Protein AF-A0A357A6A2-F1 (afdb_monomer)

Foldseek 3Di:
DDDDDDDDPDDDDPDPPPPDDPDDPDPDDDDPVVVVCVVVVVVPDPPDPPPDPPPDDDVVVLVPDPVNVLVVDPLVVSQVVLVVLCPDPPDPCNLVSLQVNLVSCVVVVNNVVSCVSCPCSVVVDVVVVPPPDPD

Solvent-accessible surface area (backbone atoms only — not comparable to full-atom values): 8868 Å² total; per-residue (Å²): 139,84,85,88,81,90,84,76,86,76,86,78,76,84,72,82,80,80,75,84,81,90,78,75,90,74,90,73,91,90,62,83,67,58,56,59,54,48,52,59,50,55,73,74,48,74,87,70,76,85,73,69,84,74,85,75,82,56,67,70,64,50,71,71,34,68,65,63,57,43,70,76,45,55,64,79,76,30,42,67,60,28,52,58,40,45,72,31,84,85,44,93,55,17,57,58,24,26,51,52,46,20,53,45,26,46,77,69,74,33,57,69,62,16,51,66,46,47,62,77,40,50,84,73,28,68,87,68,37,65,87,81,78,88,126

Structure (mmCIF, N/CA/C/O backbone):
data_AF-A0A357A6A2-F1
#
_entry.id   AF-A0A357A6A2-F1
#
loop_
_atom_site.group_PDB
_atom_site.id
_atom_site.type_symbol
_atom_site.label_atom_id
_atom_site.label_alt_id
_atom_site.label_comp_id
_atom_site.label_asym_id
_atom_site.label_entity_id
_atom_site.label_seq_id
_atom_site.pdbx_PDB_ins_code
_atom_site.Cartn_x
_atom_site.Cartn_y
_atom_site.Cartn_z
_atom_site.occupancy
_atom_site.B_iso_or_equiv
_atom_site.auth_seq_id
_atom_site.auth_comp_id
_atom_site.auth_asym_id
_atom_site.auth_atom_id
_atom_site.pdbx_PDB_model_num
ATOM 1 N N . MET A 1 1 ? 7.294 -66.692 -37.095 1.00 45.75 1 MET A N 1
ATOM 2 C CA . MET A 1 1 ? 7.709 -66.800 -35.678 1.00 45.75 1 MET A CA 1
ATOM 3 C C . MET A 1 1 ? 8.424 -65.511 -35.289 1.00 45.75 1 MET A C 1
ATOM 5 O O . MET A 1 1 ? 9.196 -65.027 -36.103 1.00 45.75 1 MET A O 1
ATOM 9 N N . SER A 1 2 ? 8.188 -65.019 -34.069 1.00 47.16 2 SER A N 1
ATOM 10 C CA . SER A 1 2 ? 8.701 -63.779 -33.449 1.00 47.16 2 SER A CA 1
ATOM 11 C C . SER A 1 2 ? 7.837 -62.518 -33.628 1.00 47.16 2 SER A C 1
ATOM 13 O O . SER A 1 2 ? 8.040 -61.698 -34.513 1.00 47.16 2 SER A O 1
ATOM 15 N N . ASN A 1 3 ? 6.859 -62.388 -32.729 1.00 46.25 3 ASN A N 1
ATOM 16 C CA . ASN A 1 3 ? 6.476 -61.106 -32.125 1.00 46.25 3 ASN A CA 1
ATOM 17 C C . ASN A 1 3 ? 7.459 -60.876 -30.959 1.00 46.25 3 ASN A C 1
ATOM 19 O O . ASN A 1 3 ? 7.799 -61.882 -30.320 1.00 46.25 3 ASN A O 1
ATOM 23 N N . PRO A 1 4 ? 7.881 -59.639 -30.604 1.00 50.28 4 PRO A N 1
ATOM 24 C CA . PRO A 1 4 ? 7.106 -58.945 -29.564 1.00 50.28 4 PRO A CA 1
ATOM 25 C C . PRO A 1 4 ? 7.224 -57.398 -29.425 1.00 50.28 4 PRO A C 1
ATOM 27 O O . PRO A 1 4 ? 8.279 -56.800 -29.604 1.00 50.28 4 PRO A O 1
ATOM 30 N N . LYS A 1 5 ? 6.143 -56.852 -28.840 1.00 49.44 5 LYS A N 1
ATOM 31 C CA . LYS A 1 5 ? 6.065 -55.804 -27.792 1.00 49.44 5 LYS A CA 1
ATOM 32 C C . LYS A 1 5 ? 6.206 -54.327 -28.194 1.00 49.44 5 LYS A C 1
ATOM 34 O O . LYS A 1 5 ? 7.282 -53.742 -28.222 1.00 49.44 5 LYS A O 1
ATOM 39 N N . SER A 1 6 ? 5.032 -53.704 -28.321 1.00 59.59 6 SER A N 1
ATOM 40 C CA . SER A 1 6 ? 4.771 -52.290 -28.049 1.00 59.59 6 SER A CA 1
ATOM 41 C C . SER A 1 6 ? 5.214 -51.912 -26.630 1.00 59.59 6 SER A C 1
ATOM 43 O O . SER A 1 6 ? 4.674 -52.443 -25.658 1.00 59.59 6 SER A O 1
ATOM 45 N N . ASN A 1 7 ? 6.147 -50.969 -26.512 1.00 48.91 7 ASN A N 1
ATOM 46 C CA . ASN A 1 7 ? 6.512 -50.349 -25.241 1.00 48.91 7 ASN A CA 1
ATOM 47 C C . ASN A 1 7 ? 6.000 -48.907 -25.241 1.00 48.91 7 ASN A C 1
ATOM 49 O O . ASN A 1 7 ? 6.650 -48.001 -25.752 1.00 48.91 7 ASN A O 1
ATOM 53 N N . LEU A 1 8 ? 4.801 -48.728 -24.695 1.00 55.88 8 LEU A N 1
ATOM 54 C CA . LEU A 1 8 ? 4.242 -47.433 -24.325 1.00 55.88 8 LEU A CA 1
ATOM 55 C C . LEU A 1 8 ? 4.515 -47.278 -22.821 1.00 55.88 8 LEU A C 1
ATOM 57 O O . LEU A 1 8 ? 3.901 -48.008 -22.038 1.00 55.88 8 LEU A O 1
ATOM 61 N N . PRO A 1 9 ? 5.445 -46.415 -22.376 1.00 52.72 9 PRO A N 1
ATOM 62 C CA . PRO A 1 9 ? 5.522 -46.082 -20.967 1.00 52.72 9 PRO A CA 1
ATOM 63 C C . PRO A 1 9 ? 4.324 -45.201 -20.608 1.00 52.72 9 PRO A C 1
ATOM 65 O O . PRO A 1 9 ? 4.199 -44.043 -21.000 1.00 52.72 9 PRO A O 1
ATOM 68 N N . LEU A 1 10 ? 3.424 -45.859 -19.891 1.00 46.09 10 LEU A N 1
ATOM 69 C CA . LEU A 1 10 ? 2.310 -45.360 -19.112 1.00 46.09 10 LEU A CA 1
ATOM 70 C C . LEU A 1 10 ? 2.684 -44.079 -18.341 1.00 46.09 10 LEU A C 1
ATOM 72 O O . LEU A 1 10 ? 3.646 -44.060 -17.573 1.00 46.09 10 LEU A O 1
ATOM 76 N N . ILE A 1 11 ? 1.893 -43.024 -18.532 1.00 55.97 11 ILE A N 1
ATOM 77 C CA . ILE A 1 11 ? 1.906 -41.815 -17.706 1.00 55.97 11 ILE A CA 1
ATOM 78 C C . ILE A 1 11 ? 1.460 -42.229 -16.300 1.00 55.97 11 ILE A C 1
ATOM 80 O O . ILE A 1 11 ? 0.297 -42.581 -16.103 1.00 55.97 11 ILE A O 1
ATOM 84 N N . PHE A 1 12 ? 2.363 -42.186 -15.322 1.00 47.00 12 PHE A N 1
ATOM 85 C CA . PHE A 1 12 ? 1.973 -42.203 -13.917 1.00 47.00 12 PHE A CA 1
ATOM 86 C C . PHE A 1 12 ? 1.794 -40.761 -13.451 1.00 47.00 12 PHE A C 1
ATOM 88 O O . PHE A 1 12 ? 2.754 -40.018 -13.256 1.00 47.00 12 PHE A O 1
ATOM 95 N N . SER A 1 13 ? 0.527 -40.378 -13.315 1.00 45.34 13 SER A N 1
ATOM 96 C CA . SER A 1 13 ? 0.070 -39.211 -12.572 1.00 45.34 13 SER A CA 1
ATOM 97 C C . SER A 1 13 ? 0.779 -39.129 -11.222 1.00 45.34 13 SER A C 1
ATOM 99 O O . SER A 1 13 ? 0.771 -40.094 -10.457 1.00 45.34 13 SER A O 1
ATOM 101 N N . ILE A 1 14 ? 1.356 -37.969 -10.909 1.00 53.62 14 ILE A N 1
ATOM 102 C CA . ILE A 1 14 ? 1.865 -37.672 -9.571 1.00 53.62 14 ILE A CA 1
ATOM 103 C C . ILE A 1 14 ? 0.637 -37.544 -8.670 1.00 53.62 14 ILE A C 1
ATOM 105 O O . ILE A 1 14 ? -0.022 -36.507 -8.617 1.00 53.62 14 ILE A O 1
ATOM 109 N N . ALA A 1 15 ? 0.277 -38.649 -8.024 1.00 47.47 15 ALA A N 1
ATOM 110 C CA . ALA A 1 15 ? -0.642 -38.645 -6.907 1.00 47.47 15 ALA A CA 1
ATOM 111 C C . ALA A 1 15 ? -0.024 -37.750 -5.828 1.00 47.47 15 ALA A C 1
ATOM 113 O O . ALA A 1 15 ? 1.070 -38.024 -5.337 1.00 47.47 15 ALA A O 1
ATOM 114 N N . GLY A 1 16 ? -0.703 -36.647 -5.513 1.00 50.62 16 GLY A N 1
ATOM 115 C CA . GLY A 1 16 ? -0.335 -35.771 -4.414 1.00 50.62 16 GLY A CA 1
ATOM 116 C C . GLY A 1 16 ? -0.327 -36.560 -3.112 1.00 50.62 16 GLY A C 1
ATOM 117 O O . GLY A 1 16 ? -1.373 -36.820 -2.524 1.00 50.62 16 GLY A O 1
ATOM 118 N N . VAL A 1 17 ? 0.865 -36.934 -2.658 1.00 50.97 17 VAL A N 1
ATOM 119 C CA . VAL A 1 17 ? 1.100 -37.406 -1.297 1.00 50.97 17 VAL A CA 1
ATOM 120 C C . VAL A 1 17 ? 1.292 -36.161 -0.436 1.00 50.97 17 VAL A C 1
ATOM 122 O O . VAL A 1 17 ? 2.392 -35.829 -0.015 1.00 50.97 17 VAL A O 1
ATOM 125 N N . SER A 1 18 ? 0.211 -35.420 -0.190 1.00 52.75 18 SER A N 1
ATOM 126 C CA . SER A 1 18 ? 0.159 -34.510 0.955 1.00 52.75 18 SER A CA 1
ATOM 127 C C . SER A 1 18 ? -0.145 -35.359 2.186 1.00 52.75 18 SER A C 1
ATOM 129 O O . SER A 1 18 ? -1.277 -35.395 2.672 1.00 52.75 18 SER A O 1
ATOM 131 N N . LEU A 1 19 ? 0.853 -36.126 2.631 1.00 51.19 19 LEU A N 1
ATOM 132 C CA . LEU A 1 19 ? 0.775 -36.852 3.889 1.00 51.19 19 LEU A CA 1
ATOM 133 C C . LEU A 1 19 ? 0.908 -35.820 5.011 1.00 51.19 19 LEU A C 1
ATOM 135 O O . LEU A 1 19 ? 1.969 -35.244 5.237 1.00 51.19 19 LEU A O 1
ATOM 139 N N . GLY A 1 20 ? -0.225 -35.526 5.643 1.00 60.69 20 GLY A N 1
ATOM 140 C CA . GLY A 1 20 ? -0.312 -34.600 6.756 1.00 60.69 20 GLY A CA 1
ATOM 141 C C . GLY A 1 20 ? 0.502 -35.076 7.955 1.00 60.69 20 GLY A C 1
ATO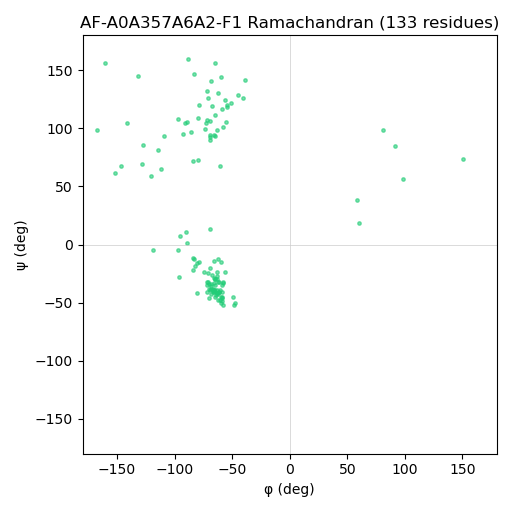M 142 O O . GLY A 1 20 ? 0.338 -36.198 8.423 1.00 60.69 20 GLY A O 1
ATOM 143 N N . ALA A 1 21 ? 1.32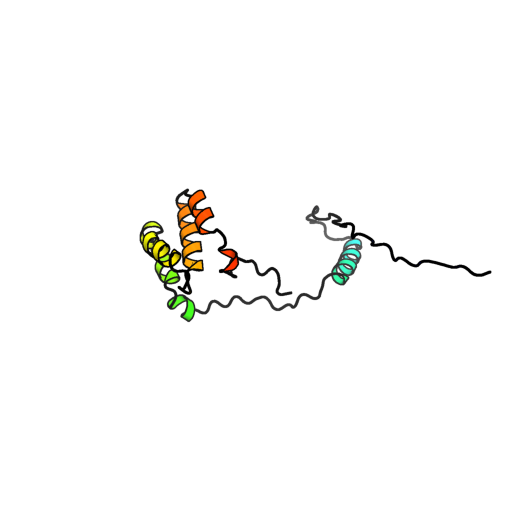1 -34.171 8.482 1.00 54.72 21 ALA A N 1
ATOM 144 C CA . ALA A 1 21 ? 1.853 -34.225 9.837 1.00 54.72 21 ALA A CA 1
ATOM 145 C C . ALA A 1 21 ? 2.130 -32.796 10.331 1.00 54.72 21 ALA A C 1
ATOM 147 O O . ALA A 1 21 ? 3.260 -32.416 10.605 1.00 54.72 21 ALA A O 1
ATOM 148 N N . ILE A 1 22 ? 1.082 -31.972 10.423 1.00 57.41 22 ILE A N 1
ATOM 149 C CA . ILE A 1 22 ? 1.128 -30.732 11.215 1.00 57.41 22 ILE A CA 1
ATOM 150 C C . ILE A 1 22 ? 0.044 -30.824 12.285 1.00 57.41 22 ILE A C 1
ATOM 152 O O . ILE A 1 22 ? -0.887 -30.030 12.331 1.00 57.41 22 ILE A O 1
ATOM 156 N N . VAL A 1 23 ? 0.126 -31.847 13.132 1.00 57.31 23 VAL A N 1
ATOM 157 C CA . VAL A 1 23 ? -0.565 -31.847 14.424 1.00 57.31 23 VAL A CA 1
ATOM 158 C C . VAL A 1 23 ? 0.363 -32.507 15.432 1.00 57.31 23 VAL A C 1
ATOM 160 O O . VAL A 1 23 ? 0.532 -33.721 15.425 1.00 57.31 23 VAL A O 1
ATOM 163 N N . GLY A 1 24 ? 0.973 -31.690 16.287 1.00 45.12 24 GLY A N 1
ATOM 164 C CA . GLY A 1 24 ? 1.769 -32.171 17.410 1.00 45.12 24 GLY A CA 1
ATOM 165 C C . GLY A 1 24 ? 2.891 -31.215 17.780 1.00 45.12 24 GLY A C 1
ATOM 166 O O . GLY A 1 24 ? 4.052 -31.500 17.522 1.00 45.12 24 GLY A O 1
ATOM 167 N N . GLY A 1 25 ? 2.562 -30.079 18.400 1.00 60.22 25 GLY A N 1
ATOM 168 C CA . GLY A 1 25 ? 3.557 -29.331 19.167 1.00 60.22 25 GLY A CA 1
ATOM 169 C C . GLY A 1 25 ? 4.025 -30.200 20.334 1.00 60.22 25 GLY A C 1
ATOM 170 O O . GLY A 1 25 ? 3.318 -30.319 21.332 1.00 60.22 25 GLY A O 1
ATOM 171 N N . ALA A 1 26 ? 5.171 -30.862 20.187 1.00 52.19 26 ALA A N 1
ATOM 172 C CA . ALA A 1 26 ? 5.677 -31.809 21.169 1.00 52.19 26 ALA A CA 1
ATOM 173 C C . ALA A 1 26 ? 6.623 -31.116 22.160 1.00 52.19 26 ALA A C 1
ATOM 175 O O . ALA A 1 26 ? 7.827 -31.001 21.945 1.00 52.19 26 ALA A O 1
ATOM 176 N N . ILE A 1 27 ? 6.070 -30.701 23.299 1.00 56.97 27 ILE A N 1
ATOM 177 C CA . ILE A 1 27 ? 6.800 -30.781 24.565 1.00 56.97 27 ILE A CA 1
ATOM 178 C C . ILE A 1 27 ? 6.792 -32.262 24.933 1.00 56.97 27 ILE A C 1
ATOM 180 O O . ILE A 1 27 ? 5.773 -32.695 25.440 1.00 56.97 27 ILE A O 1
ATOM 184 N N . LEU A 1 28 ? 7.862 -33.021 24.675 1.00 53.22 28 LEU A N 1
ATOM 185 C CA . LEU A 1 28 ? 8.258 -34.220 25.438 1.00 53.22 28 LEU A CA 1
ATOM 186 C C . LEU A 1 28 ? 9.694 -34.617 25.038 1.00 53.22 28 LEU A C 1
ATOM 188 O O . LEU A 1 28 ? 9.929 -35.262 24.024 1.00 53.22 28 LEU A O 1
ATOM 192 N N . HIS A 1 29 ? 10.665 -34.215 25.857 1.00 55.53 29 HIS A N 1
ATOM 193 C CA . HIS A 1 29 ? 12.054 -34.667 25.785 1.00 55.53 29 HIS A CA 1
ATOM 194 C C . HIS A 1 29 ? 12.163 -36.157 26.186 1.00 55.53 29 HIS A C 1
ATOM 196 O O . HIS A 1 29 ? 11.592 -36.548 27.201 1.00 55.53 29 HIS A O 1
ATOM 202 N N . GLN A 1 30 ? 13.013 -36.915 25.473 1.00 56.94 30 GLN A N 1
ATOM 203 C CA . GLN A 1 30 ? 13.622 -38.218 25.841 1.00 56.94 30 GLN A CA 1
ATOM 204 C C . GLN A 1 30 ? 13.011 -39.531 25.307 1.00 56.94 30 GLN A C 1
ATOM 206 O O . GLN A 1 30 ? 12.823 -40.479 26.068 1.00 56.94 30 GLN A O 1
ATOM 211 N N . THR A 1 31 ? 12.876 -39.698 23.987 1.00 55.16 31 THR A N 1
ATOM 212 C CA . THR A 1 31 ? 12.961 -41.056 23.403 1.00 55.16 31 THR A CA 1
ATOM 213 C C . THR A 1 31 ? 13.892 -41.093 22.188 1.00 55.16 31 THR A C 1
ATOM 215 O O . THR A 1 31 ? 13.990 -40.135 21.432 1.00 55.16 31 THR A O 1
ATOM 218 N N . HIS A 1 32 ? 14.612 -42.205 22.008 1.00 55.12 32 HIS A N 1
ATOM 219 C CA . HIS A 1 32 ? 15.584 -42.428 20.922 1.00 55.12 32 HIS A CA 1
ATOM 220 C C . HIS A 1 32 ? 14.957 -42.399 19.508 1.00 55.12 32 HIS A C 1
ATOM 222 O O . HIS A 1 32 ? 15.677 -42.331 18.515 1.00 55.12 32 HIS A O 1
ATOM 228 N N . LEU A 1 33 ? 13.624 -42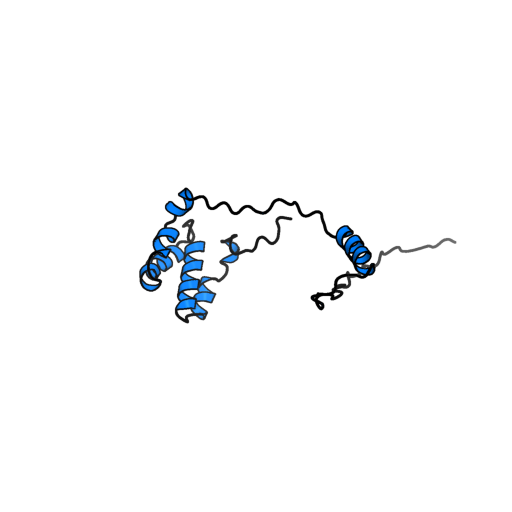.434 19.414 1.00 55.44 33 LEU A N 1
ATOM 229 C CA . LEU A 1 33 ? 12.864 -42.366 18.161 1.00 55.44 33 LEU A CA 1
ATOM 230 C C . LEU A 1 33 ? 13.024 -41.018 17.442 1.00 55.44 33 LEU A C 1
ATOM 232 O O . LEU A 1 33 ? 13.016 -40.974 16.216 1.00 55.44 33 LEU A O 1
ATOM 236 N N . ASP A 1 34 ? 13.243 -39.940 18.196 1.00 55.12 34 ASP A N 1
ATOM 237 C CA . ASP A 1 34 ? 13.280 -38.572 17.668 1.00 55.12 34 ASP A CA 1
ATOM 238 C C . ASP A 1 34 ? 14.462 -38.332 16.714 1.00 55.12 34 ASP A C 1
ATOM 240 O O . ASP A 1 34 ? 14.344 -37.608 15.729 1.00 55.12 34 ASP A O 1
ATOM 244 N N . ARG A 1 35 ? 15.606 -38.988 16.962 1.00 57.84 35 ARG A N 1
ATOM 245 C CA . ARG A 1 35 ? 16.795 -38.830 16.107 1.00 57.84 35 ARG A CA 1
ATOM 246 C C . ARG A 1 35 ? 16.624 -39.469 14.738 1.00 57.84 35 ARG A C 1
ATOM 248 O O . ARG A 1 35 ? 17.063 -38.890 13.760 1.00 57.84 35 ARG A O 1
ATOM 255 N N . GLN A 1 36 ? 15.974 -40.630 14.656 1.00 61.62 36 GLN A N 1
ATOM 256 C CA . GLN A 1 36 ? 15.817 -41.327 13.375 1.00 61.62 36 GLN A CA 1
ATOM 257 C C . GLN A 1 36 ? 14.917 -40.544 12.421 1.00 61.62 36 GLN A C 1
ATOM 259 O O . GLN A 1 36 ? 15.240 -40.410 11.246 1.00 61.62 36 GLN A O 1
ATOM 264 N N . ILE A 1 37 ? 13.835 -39.969 12.951 1.00 63.81 37 ILE A N 1
ATOM 265 C CA . ILE A 1 37 ? 12.943 -39.113 12.171 1.00 63.81 37 ILE A CA 1
ATOM 266 C C . ILE A 1 37 ? 13.666 -37.811 11.812 1.00 63.81 37 ILE A C 1
ATOM 268 O O . ILE A 1 37 ? 13.588 -37.383 10.669 1.00 63.81 37 ILE A O 1
ATOM 272 N N . ALA A 1 38 ? 14.416 -37.202 12.736 1.00 63.59 38 ALA A N 1
ATOM 273 C CA . ALA A 1 38 ? 15.179 -35.989 12.442 1.00 63.59 38 ALA A CA 1
ATOM 274 C C . ALA A 1 38 ? 16.247 -36.197 11.351 1.00 63.59 38 ALA A C 1
ATOM 276 O O . ALA A 1 38 ? 16.382 -35.346 10.475 1.00 63.59 38 ALA A O 1
ATOM 277 N N . ASP A 1 39 ? 16.964 -37.322 11.366 1.00 68.44 39 ASP A N 1
ATOM 278 C CA . ASP A 1 39 ? 18.015 -37.624 10.390 1.00 68.44 39 ASP A CA 1
ATOM 279 C C . ASP A 1 39 ? 17.422 -37.902 9.004 1.00 68.44 39 ASP A C 1
ATOM 281 O O . ASP A 1 39 ? 17.864 -37.319 8.010 1.00 68.44 39 ASP A O 1
ATOM 285 N N . GLU A 1 40 ? 16.367 -38.721 8.936 1.00 70.44 40 GLU A N 1
ATOM 286 C CA . GLU A 1 40 ? 15.645 -38.969 7.688 1.00 70.44 40 GLU A CA 1
ATOM 287 C C . GLU A 1 40 ? 15.065 -37.654 7.155 1.00 70.44 40 GLU A C 1
ATOM 289 O O . GLU A 1 40 ? 15.219 -37.367 5.970 1.00 70.44 40 GLU A O 1
ATOM 294 N N . VAL A 1 41 ? 14.549 -36.790 8.043 1.00 72.12 41 VAL A N 1
ATOM 295 C CA . VAL A 1 41 ? 14.038 -35.456 7.707 1.00 72.12 41 VAL A CA 1
ATOM 296 C C . VAL A 1 41 ? 15.084 -34.490 7.178 1.00 72.12 41 VAL A C 1
ATOM 298 O O . VAL A 1 41 ? 14.861 -33.821 6.168 1.00 72.12 41 VAL A O 1
ATOM 301 N N . SER A 1 42 ? 16.257 -34.468 7.798 1.00 68.81 42 SER A N 1
ATOM 302 C CA . SER A 1 42 ? 17.375 -33.633 7.365 1.00 68.81 42 SER A CA 1
ATOM 303 C C . SER A 1 42 ? 17.885 -33.996 5.970 1.00 68.81 42 SER A C 1
ATOM 305 O O . SER A 1 42 ? 18.336 -33.117 5.243 1.00 68.81 42 SER A O 1
ATOM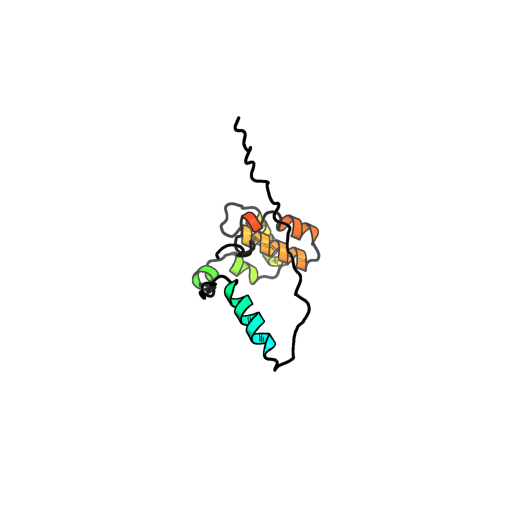 307 N N . SER A 1 43 ? 17.760 -35.264 5.565 1.00 76.38 43 SER A N 1
ATOM 308 C CA . SER A 1 43 ? 18.280 -35.748 4.283 1.00 76.38 43 SER A CA 1
ATOM 309 C C . SER A 1 43 ? 17.457 -35.321 3.060 1.00 76.38 43 SER A C 1
ATOM 311 O O . SER A 1 43 ? 18.006 -35.256 1.961 1.00 76.38 43 SER A O 1
ATOM 313 N N . TRP A 1 44 ? 16.162 -35.010 3.230 1.00 71.38 44 TRP A N 1
ATOM 314 C CA . TRP A 1 44 ? 15.307 -34.477 2.155 1.00 71.38 44 TRP A CA 1
ATOM 315 C C . TRP A 1 44 ? 15.166 -32.956 2.172 1.00 71.38 44 TRP A C 1
ATOM 317 O O . TRP A 1 44 ? 14.567 -32.391 1.254 1.00 71.38 44 TRP A O 1
ATOM 327 N N . LEU A 1 45 ? 15.720 -32.282 3.182 1.00 73.38 45 LEU A N 1
ATOM 328 C CA . LEU A 1 45 ? 15.771 -30.828 3.216 1.00 73.38 45 LEU A CA 1
ATOM 329 C C . LEU A 1 45 ? 16.911 -30.352 2.301 1.00 73.38 45 LEU A C 1
ATOM 331 O O . LEU A 1 45 ? 18.065 -30.715 2.532 1.00 73.38 45 LEU A O 1
ATOM 335 N N . PRO A 1 46 ? 16.629 -29.548 1.260 1.00 69.44 46 PRO A N 1
ATOM 336 C CA . PRO A 1 46 ? 17.692 -28.916 0.493 1.00 69.44 46 PRO A CA 1
ATOM 337 C C . PRO A 1 46 ? 18.532 -28.036 1.425 1.00 69.44 46 PRO A C 1
ATOM 339 O O . PRO A 1 46 ? 18.005 -27.416 2.351 1.00 69.44 46 PRO A O 1
ATOM 342 N N . GLU A 1 47 ? 19.841 -27.985 1.185 1.00 66.06 47 GLU A N 1
ATOM 343 C CA . GLU A 1 47 ? 20.759 -27.123 1.926 1.00 66.06 47 GLU A CA 1
ATOM 344 C C . GLU A 1 47 ? 20.394 -25.661 1.638 1.00 66.06 47 GLU A C 1
ATOM 346 O O . GLU A 1 47 ? 20.781 -25.094 0.620 1.00 66.06 47 GLU A O 1
ATOM 351 N N . VAL A 1 48 ? 19.562 -25.070 2.502 1.00 61.28 48 VAL A N 1
ATOM 352 C CA . VAL A 1 48 ? 19.148 -23.672 2.376 1.00 61.28 48 VAL A CA 1
ATOM 353 C C . VAL A 1 48 ? 20.387 -22.814 2.629 1.00 61.28 48 VAL A C 1
ATOM 355 O O . VAL A 1 48 ? 20.945 -22.884 3.734 1.00 61.28 48 VAL A O 1
ATOM 358 N N . PRO A 1 49 ? 20.835 -21.996 1.656 1.00 61.47 49 PRO A N 1
ATOM 359 C CA . PRO A 1 49 ? 21.931 -21.069 1.876 1.00 61.47 49 PRO A CA 1
ATOM 360 C C . PRO A 1 49 ? 21.647 -20.253 3.139 1.00 61.47 49 PRO A C 1
ATOM 362 O O . PRO A 1 49 ? 20.629 -19.571 3.241 1.00 61.47 49 PRO A O 1
ATOM 365 N N . SER A 1 50 ? 22.545 -20.318 4.124 1.00 56.25 50 SER A N 1
ATOM 366 C CA . SER A 1 50 ? 22.408 -19.598 5.402 1.00 56.25 50 SER A CA 1
ATOM 367 C C . SER A 1 50 ? 22.564 -18.075 5.263 1.00 56.25 50 SER A C 1
ATOM 369 O O . SER A 1 50 ? 22.714 -17.366 6.263 1.00 56.25 50 SER A O 1
ATOM 371 N N . GLU A 1 51 ? 22.521 -17.549 4.038 1.00 58.84 51 GLU A N 1
ATOM 372 C CA . GLU A 1 51 ? 22.460 -16.122 3.775 1.00 58.84 51 GLU A CA 1
ATOM 373 C C . GLU A 1 51 ? 21.098 -15.599 4.220 1.00 58.84 51 GLU A C 1
ATOM 375 O O . GLU A 1 51 ? 20.123 -15.563 3.475 1.00 58.84 51 GLU A O 1
ATOM 380 N N . LYS A 1 52 ? 21.026 -15.190 5.488 1.00 58.50 52 LYS A N 1
ATOM 381 C CA . LYS A 1 52 ? 19.904 -14.409 5.999 1.00 58.50 52 LYS A CA 1
ATOM 382 C C . LYS A 1 52 ? 19.764 -13.184 5.093 1.00 58.50 52 LYS A C 1
ATOM 384 O O . LYS A 1 52 ? 20.701 -12.376 5.069 1.00 58.50 52 LYS A O 1
ATOM 389 N N . PRO A 1 53 ? 18.630 -13.002 4.390 1.00 56.59 53 PRO A N 1
ATOM 390 C CA . PRO A 1 53 ? 18.384 -11.791 3.628 1.00 56.59 53 PRO A CA 1
ATOM 391 C C . PRO A 1 53 ? 18.517 -10.611 4.586 1.00 56.59 53 PRO A C 1
ATOM 393 O O . PRO A 1 53 ? 17.689 -10.404 5.474 1.00 56.59 53 PRO A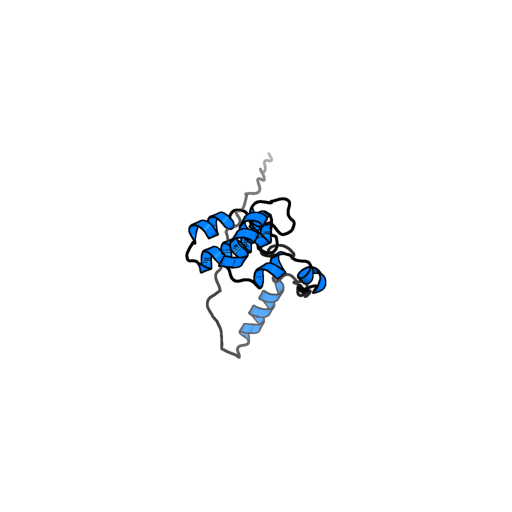 O 1
ATOM 396 N N . THR A 1 54 ? 19.621 -9.879 4.482 1.00 55.84 54 THR A N 1
ATOM 397 C CA . THR A 1 54 ? 19.869 -8.763 5.385 1.00 55.84 54 THR A CA 1
ATOM 398 C C . THR A 1 54 ? 19.174 -7.567 4.769 1.00 55.84 54 THR A C 1
ATOM 400 O O . THR A 1 54 ? 19.697 -6.930 3.859 1.00 55.84 54 THR A O 1
ATOM 403 N N . PHE A 1 55 ? 17.960 -7.283 5.236 1.00 58.28 55 PHE A N 1
ATOM 404 C CA . PHE A 1 55 ? 17.257 -6.058 4.880 1.00 58.28 55 PHE A CA 1
ATOM 405 C C . PHE A 1 55 ? 18.025 -4.861 5.459 1.00 58.28 55 PHE A C 1
ATOM 407 O O . PHE A 1 55 ? 17.877 -4.511 6.629 1.00 58.28 55 PHE A O 1
ATOM 414 N N . GLN A 1 56 ? 18.899 -4.262 4.651 1.00 56.25 56 GLN A N 1
ATOM 415 C CA . GLN A 1 56 ? 19.639 -3.061 5.026 1.00 56.25 56 GLN A CA 1
ATOM 416 C C . GLN A 1 56 ? 18.822 -1.829 4.637 1.00 56.25 56 GLN A C 1
ATOM 418 O O . GLN A 1 56 ? 18.717 -1.463 3.466 1.00 56.25 56 GLN A O 1
ATOM 423 N N . LEU A 1 57 ? 18.235 -1.174 5.637 1.00 58.59 57 LEU A N 1
ATOM 424 C CA . LEU A 1 57 ? 17.639 0.147 5.468 1.00 58.59 57 LEU A CA 1
ATOM 425 C C . LEU A 1 57 ? 18.757 1.162 5.232 1.00 58.59 57 LEU A C 1
ATOM 427 O O . LEU A 1 57 ? 19.470 1.521 6.163 1.00 58.59 57 LEU A O 1
ATOM 431 N N . ASN A 1 58 ? 18.903 1.641 3.998 1.00 66.75 58 ASN A N 1
ATOM 432 C CA . ASN A 1 58 ? 19.839 2.714 3.689 1.00 66.75 58 ASN A CA 1
ATOM 433 C C . ASN A 1 58 ? 19.216 4.073 4.083 1.00 66.75 58 ASN A C 1
ATOM 435 O O . ASN A 1 58 ? 18.273 4.522 3.417 1.00 66.75 58 ASN A O 1
ATOM 439 N N . PRO A 1 59 ? 19.695 4.752 5.146 1.00 61.38 59 PRO A N 1
ATOM 440 C CA . PRO A 1 59 ? 19.024 5.928 5.710 1.00 61.38 59 PRO A CA 1
ATOM 441 C C . PRO A 1 59 ? 18.909 7.086 4.714 1.00 61.38 59 PRO A C 1
ATOM 443 O O . PRO A 1 59 ? 17.923 7.824 4.715 1.00 61.38 59 PRO A O 1
ATOM 446 N N . THR A 1 60 ? 19.893 7.217 3.823 1.00 62.53 60 THR A N 1
ATOM 447 C CA . THR A 1 60 ? 19.964 8.272 2.805 1.00 62.53 60 THR A CA 1
ATOM 448 C C . THR A 1 60 ? 18.853 8.132 1.763 1.00 62.53 60 THR A C 1
ATOM 450 O O . THR A 1 60 ? 18.254 9.124 1.355 1.00 62.53 60 THR A O 1
ATOM 453 N N . GLN A 1 61 ? 18.515 6.896 1.377 1.00 63.19 61 GLN A N 1
ATOM 454 C CA . GLN A 1 61 ? 17.419 6.623 0.439 1.00 63.19 61 GLN A CA 1
ATOM 455 C C . GLN A 1 61 ? 16.048 6.862 1.085 1.00 63.19 61 GLN A C 1
ATOM 457 O O . GLN A 1 61 ? 15.120 7.309 0.414 1.00 63.19 61 GLN A O 1
ATOM 462 N N . VAL A 1 62 ? 15.921 6.621 2.395 1.00 64.50 62 VAL A N 1
ATOM 463 C CA . VAL A 1 62 ? 14.697 6.934 3.151 1.00 64.50 62 VAL A CA 1
ATOM 464 C C . VAL A 1 62 ? 14.504 8.449 3.277 1.00 64.50 62 VAL A C 1
ATOM 466 O O . VAL A 1 62 ? 13.387 8.931 3.125 1.00 64.50 62 VAL A O 1
ATOM 469 N N . GLN A 1 63 ? 15.573 9.223 3.487 1.00 65.44 63 GLN A N 1
ATOM 470 C CA . GLN A 1 63 ? 15.490 10.688 3.609 1.00 65.44 63 GLN A CA 1
ATOM 471 C C . GLN A 1 63 ? 15.048 11.393 2.318 1.00 65.44 63 GLN A C 1
ATOM 473 O O . GLN A 1 63 ? 14.402 12.438 2.385 1.00 65.44 63 GLN A O 1
ATOM 478 N N . GLN A 1 64 ? 15.345 10.813 1.153 1.00 78.75 64 GLN A N 1
ATOM 479 C CA . GLN A 1 64 ? 14.928 11.344 -0.151 1.00 78.75 64 GLN A CA 1
ATOM 480 C C . GLN A 1 64 ? 13.507 10.923 -0.562 1.00 78.75 64 GLN A C 1
ATOM 482 O O . GLN A 1 64 ? 12.960 11.468 -1.519 1.00 78.75 64 GLN A O 1
ATOM 487 N N . SER A 1 65 ? 12.897 9.966 0.143 1.00 86.50 65 SER A N 1
ATOM 488 C CA . SER A 1 65 ? 11.550 9.485 -0.167 1.00 86.50 65 SER A CA 1
ATOM 489 C C . SER A 1 65 ? 10.501 10.536 0.190 1.00 86.50 65 SER A C 1
ATOM 491 O O . SER A 1 65 ? 10.403 10.990 1.334 1.00 86.50 65 SER A O 1
ATOM 493 N N . LYS A 1 66 ? 9.657 10.886 -0.783 1.00 91.06 66 LYS A N 1
ATOM 494 C CA . LYS A 1 66 ? 8.520 11.782 -0.561 1.00 91.06 66 LYS A CA 1
ATOM 495 C C . LYS A 1 66 ? 7.474 11.091 0.313 1.00 91.06 66 LYS A C 1
ATOM 497 O O . LYS A 1 66 ? 6.931 11.712 1.224 1.00 91.06 66 LYS A O 1
ATOM 502 N N . ILE A 1 67 ? 7.263 9.786 0.116 1.00 92.81 67 ILE A N 1
ATOM 503 C CA . ILE A 1 67 ? 6.402 8.966 0.987 1.00 92.81 67 ILE A CA 1
ATOM 504 C C . ILE A 1 67 ? 6.890 8.978 2.442 1.00 92.81 67 ILE A C 1
ATOM 506 O O . ILE A 1 67 ? 6.072 9.123 3.349 1.00 92.81 67 ILE A O 1
ATOM 510 N N . ALA A 1 68 ? 8.204 8.901 2.685 1.00 90.75 68 ALA A N 1
ATOM 511 C CA . ALA A 1 68 ? 8.765 8.956 4.039 1.00 90.75 68 ALA A CA 1
ATOM 512 C C . ALA A 1 68 ? 8.511 10.299 4.756 1.00 90.75 68 ALA A C 1
ATOM 514 O O . ALA A 1 68 ? 8.507 10.361 5.987 1.00 90.75 68 ALA A O 1
ATOM 515 N N . GLN A 1 69 ? 8.280 11.380 4.009 1.00 92.31 69 GLN A N 1
ATOM 516 C CA . GLN A 1 69 ? 7.861 12.662 4.578 1.00 92.31 69 GLN A CA 1
ATOM 517 C C . GLN A 1 69 ? 6.355 12.672 4.864 1.00 92.31 69 GLN A C 1
ATOM 519 O O . GLN A 1 69 ? 5.945 13.107 5.937 1.00 92.31 69 GLN A O 1
ATOM 524 N N . LEU A 1 70 ? 5.543 12.131 3.950 1.00 94.69 70 LEU A N 1
ATOM 525 C CA . LEU A 1 70 ? 4.085 12.069 4.093 1.00 94.69 70 LEU A CA 1
ATOM 526 C C . LEU A 1 70 ? 3.626 11.193 5.263 1.00 94.69 70 LEU A C 1
ATOM 528 O O . LEU A 1 70 ? 2.601 11.487 5.870 1.00 94.69 70 LEU A O 1
ATOM 532 N N . VAL A 1 71 ? 4.381 10.152 5.634 1.00 92.62 71 VAL A N 1
ATOM 533 C CA . VAL A 1 71 ? 4.032 9.314 6.798 1.00 92.62 71 VAL A CA 1
ATOM 534 C C . VAL A 1 71 ? 4.100 10.044 8.141 1.00 92.62 71 VAL A C 1
ATOM 536 O O . VAL A 1 71 ? 3.566 9.535 9.120 1.00 92.62 71 VAL A O 1
ATOM 539 N N . LYS A 1 72 ? 4.721 11.228 8.190 1.00 93.75 72 LYS A N 1
ATOM 540 C CA . LYS A 1 72 ? 4.766 12.081 9.387 1.00 93.75 72 LYS A CA 1
ATOM 541 C C . LYS A 1 72 ? 3.490 12.906 9.582 1.00 93.75 72 LYS A C 1
ATOM 543 O O . LYS A 1 72 ? 3.297 13.453 10.661 1.00 93.75 72 LYS A O 1
ATOM 548 N N . LEU A 1 73 ? 2.664 13.025 8.543 1.00 95.75 73 LEU A N 1
ATOM 549 C CA . LEU A 1 73 ? 1.374 13.710 8.587 1.00 95.75 73 LEU A CA 1
ATOM 550 C C . LEU A 1 73 ? 0.272 12.736 9.021 1.00 95.75 73 LEU A C 1
ATOM 552 O O . LEU A 1 73 ? 0.414 11.517 8.866 1.00 95.75 73 LEU A O 1
ATOM 556 N N . SER A 1 74 ? -0.850 13.265 9.514 1.00 94.75 74 SER A N 1
ATOM 557 C CA . SER A 1 74 ? -2.031 12.435 9.765 1.00 94.75 74 SER A CA 1
ATOM 558 C C . SER A 1 74 ? -2.597 11.858 8.453 1.00 94.75 74 SER A C 1
ATOM 560 O O . SER A 1 74 ? -2.380 12.439 7.383 1.00 94.75 74 SER A O 1
ATOM 562 N N . PRO A 1 75 ? -3.343 10.734 8.501 1.00 93.06 75 PRO A N 1
ATOM 563 C CA . PRO A 1 75 ? -3.973 10.136 7.320 1.00 93.06 75 PRO A CA 1
ATOM 564 C C . PRO A 1 75 ? -4.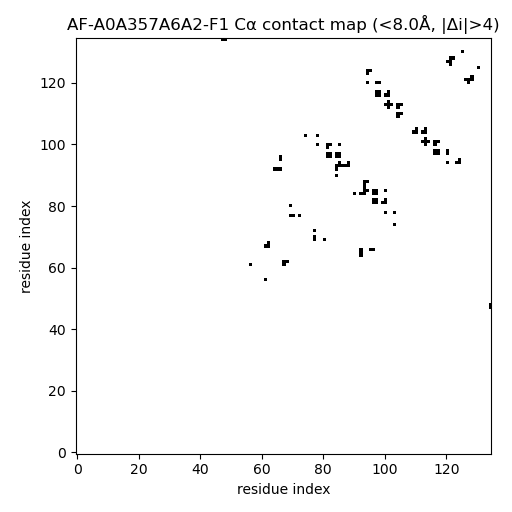762 11.143 6.471 1.00 93.06 75 PRO A C 1
ATOM 566 O O . PRO A 1 75 ? -4.578 11.206 5.258 1.00 93.06 75 PRO A O 1
ATOM 569 N N . THR A 1 76 ? -5.563 11.999 7.109 1.00 94.06 76 THR A N 1
ATOM 570 C CA . THR A 1 76 ? -6.372 13.019 6.425 1.00 94.06 76 THR A CA 1
ATOM 571 C C . THR A 1 76 ? -5.513 14.082 5.739 1.00 94.06 76 THR A C 1
ATOM 573 O O . THR A 1 76 ? -5.808 14.489 4.619 1.00 94.06 76 THR A O 1
ATOM 576 N N . GLU A 1 77 ? -4.424 14.522 6.376 1.00 96.12 77 GLU A N 1
ATOM 577 C CA . GLU A 1 77 ? -3.529 15.544 5.817 1.00 96.12 77 GLU A CA 1
ATOM 578 C C . GLU A 1 77 ? -2.699 15.018 4.640 1.00 96.12 77 GLU A C 1
ATOM 580 O O . GLU A 1 77 ? -2.428 15.762 3.695 1.00 96.12 77 GLU A O 1
ATOM 585 N N . ARG A 1 78 ? -2.289 13.741 4.667 1.00 96.81 78 ARG A N 1
ATOM 586 C CA . ARG A 1 78 ? -1.498 13.141 3.578 1.00 96.81 78 ARG A CA 1
ATOM 587 C C . ARG A 1 78 ? -2.334 12.628 2.411 1.00 96.81 78 ARG A C 1
ATOM 589 O O . ARG A 1 78 ? -1.794 12.507 1.311 1.00 96.81 78 ARG A O 1
ATOM 596 N N . GLN A 1 79 ? -3.617 12.344 2.624 1.00 96.19 79 GLN A N 1
ATOM 597 C CA . GLN A 1 79 ? -4.505 11.747 1.626 1.00 96.19 79 GLN A CA 1
ATOM 598 C C . GLN A 1 79 ? -4.457 12.418 0.239 1.00 96.19 79 GLN A C 1
ATOM 600 O O . GLN A 1 79 ? -4.189 11.696 -0.722 1.00 96.19 79 GLN A O 1
ATOM 605 N N . PRO A 1 80 ? -4.608 13.752 0.078 1.00 97.00 80 PRO A N 1
ATOM 606 C CA . PRO A 1 80 ? -4.592 14.367 -1.256 1.00 97.00 80 PRO A CA 1
ATOM 607 C C . PRO A 1 80 ? -3.250 14.185 -1.984 1.00 97.00 80 PRO A C 1
ATOM 609 O O . PRO A 1 80 ? -3.204 14.042 -3.206 1.00 97.00 80 PRO A O 1
ATOM 612 N N . TYR A 1 81 ? -2.140 14.140 -1.242 1.00 96.81 81 TYR A N 1
ATOM 613 C CA . TYR A 1 81 ? -0.817 13.890 -1.815 1.00 96.81 81 TYR A CA 1
ATOM 614 C C . TYR A 1 81 ? -0.666 12.439 -2.267 1.00 96.81 81 TYR A C 1
ATOM 616 O O . TYR A 1 81 ? -0.104 12.181 -3.334 1.00 96.81 81 TYR A O 1
ATOM 624 N N . LEU A 1 82 ? -1.173 11.495 -1.471 1.00 97.12 82 LEU A N 1
ATOM 625 C CA . LEU A 1 82 ? -1.164 10.079 -1.823 1.00 97.12 82 LEU A CA 1
ATOM 626 C C . LEU A 1 82 ? -2.069 9.795 -3.019 1.00 97.12 82 LEU A C 1
ATOM 628 O O . LEU A 1 82 ? -1.661 9.047 -3.903 1.00 97.12 82 LEU A O 1
ATOM 632 N N . GLU A 1 83 ? -3.235 10.435 -3.101 1.00 96.44 83 GLU A N 1
ATOM 633 C CA . GLU A 1 83 ? -4.130 10.345 -4.256 1.00 96.44 83 GLU A CA 1
ATOM 634 C C . GLU A 1 83 ? -3.431 10.830 -5.530 1.00 96.44 83 GLU A C 1
ATOM 636 O O . GLU A 1 83 ? -3.349 10.076 -6.501 1.00 96.44 83 GLU A O 1
ATOM 641 N N . ALA A 1 84 ? -2.811 12.013 -5.505 1.00 96.06 84 ALA A N 1
ATOM 642 C CA . ALA A 1 84 ? -2.065 12.532 -6.650 1.00 96.06 84 ALA A CA 1
ATOM 643 C C . ALA A 1 84 ? -0.911 11.602 -7.076 1.00 96.06 84 ALA A C 1
ATOM 645 O O . ALA A 1 84 ? -0.753 11.303 -8.259 1.00 96.06 84 ALA A O 1
ATOM 646 N N . MET A 1 85 ? -0.123 11.093 -6.123 1.00 95.00 85 MET A N 1
ATOM 647 C CA . MET A 1 85 ? 0.986 10.172 -6.417 1.00 95.00 85 MET A CA 1
ATOM 648 C C . MET A 1 85 ? 0.496 8.805 -6.918 1.00 95.00 85 MET A C 1
ATOM 650 O O . MET A 1 85 ? 1.138 8.189 -7.770 1.00 95.00 85 MET A O 1
ATOM 654 N N . SER A 1 86 ? -0.648 8.331 -6.420 1.00 94.50 86 SER A N 1
ATOM 655 C CA . SER A 1 86 ? -1.267 7.069 -6.840 1.00 94.50 86 SER A CA 1
ATOM 656 C C . SER A 1 86 ? -1.820 7.113 -8.267 1.00 94.50 86 SER A C 1
ATOM 658 O O . SER A 1 86 ? -1.968 6.069 -8.893 1.00 94.50 86 SER A O 1
ATOM 660 N N . GLN A 1 87 ? -2.072 8.309 -8.806 1.00 94.38 87 GLN A N 1
ATOM 661 C CA . GLN A 1 87 ? -2.543 8.525 -10.178 1.00 94.38 87 GLN A CA 1
ATOM 662 C C . GLN A 1 87 ? -1.400 8.685 -11.195 1.00 94.38 87 GLN A C 1
ATOM 664 O O . GLN A 1 87 ? -1.656 8.888 -12.380 1.00 94.38 87 GLN A O 1
ATOM 669 N N . GLN A 1 88 ? -0.136 8.585 -10.764 1.00 93.38 88 GLN A N 1
ATOM 670 C CA . GLN A 1 88 ? 1.044 8.775 -11.614 1.00 93.38 88 GLN A CA 1
ATOM 671 C C . GLN A 1 88 ? 1.856 7.476 -11.759 1.00 93.38 88 GLN A C 1
ATOM 673 O O . GLN A 1 88 ? 2.876 7.330 -11.091 1.00 93.38 88 GLN A O 1
ATOM 678 N N . PRO A 1 89 ? 1.478 6.531 -12.645 1.00 89.38 89 PRO A N 1
ATOM 679 C CA . PRO A 1 89 ? 2.173 5.247 -12.799 1.00 89.38 89 PRO A CA 1
ATOM 680 C C . PRO A 1 89 ? 3.671 5.333 -13.111 1.00 89.38 89 PRO A C 1
ATOM 682 O O . PRO A 1 89 ? 4.395 4.378 -12.846 1.00 89.38 89 PRO A O 1
ATOM 685 N N . SER A 1 90 ? 4.132 6.447 -13.687 1.00 89.44 90 SER A N 1
ATOM 686 C CA . SER A 1 90 ? 5.544 6.709 -13.988 1.00 89.44 90 SER A CA 1
ATOM 687 C C . SER A 1 90 ? 6.361 7.160 -12.773 1.00 89.44 90 SER A C 1
ATOM 689 O O . SER A 1 90 ? 7.589 7.151 -12.831 1.00 89.44 90 SER A O 1
ATOM 691 N N . HIS A 1 91 ? 5.715 7.561 -11.673 1.00 89.12 91 HIS A N 1
ATOM 692 C CA . HIS A 1 91 ? 6.412 7.999 -10.472 1.00 89.12 91 HIS A CA 1
ATOM 693 C C . HIS A 1 91 ? 7.055 6.791 -9.758 1.00 89.12 91 HIS A C 1
ATOM 695 O O . HIS A 1 91 ? 6.357 5.811 -9.490 1.00 89.12 91 HIS A O 1
ATOM 701 N N . PRO A 1 92 ? 8.338 6.847 -9.350 1.00 87.50 92 PRO A N 1
ATOM 702 C CA . PRO A 1 92 ? 9.023 5.710 -8.717 1.00 87.50 92 PRO A CA 1
ATOM 703 C C . PRO A 1 92 ? 8.335 5.193 -7.446 1.00 87.50 92 PRO A C 1
ATOM 705 O O . PRO A 1 92 ? 8.345 4.003 -7.145 1.00 87.50 92 PRO A O 1
ATOM 708 N N . GLU A 1 93 ? 7.709 6.098 -6.692 1.00 90.81 93 GLU A N 1
ATOM 709 C CA . GLU A 1 93 ? 6.980 5.771 -5.460 1.00 90.81 93 GLU A CA 1
ATOM 710 C C . GLU A 1 93 ? 5.471 5.564 -5.656 1.00 90.81 93 GLU A C 1
ATOM 712 O O . GLU A 1 93 ? 4.757 5.407 -4.671 1.00 90.81 93 GLU A O 1
ATOM 717 N N . HIS A 1 94 ? 4.968 5.538 -6.895 1.00 93.00 94 HIS A N 1
ATOM 718 C CA . HIS A 1 94 ? 3.563 5.231 -7.197 1.00 93.00 94 HIS A CA 1
ATOM 719 C C . HIS A 1 94 ? 3.026 3.985 -6.464 1.00 93.00 94 HIS A C 1
ATOM 721 O O . HIS A 1 94 ? 1.986 4.088 -5.809 1.00 93.00 94 HIS A O 1
ATOM 727 N N . PRO A 1 95 ? 3.703 2.815 -6.496 1.00 92.62 95 PRO A N 1
ATOM 728 C CA . PRO A 1 95 ? 3.193 1.643 -5.789 1.00 92.62 95 PRO A CA 1
ATOM 729 C C . PRO A 1 95 ? 3.173 1.829 -4.263 1.00 92.62 95 PRO A C 1
ATOM 731 O O . PRO A 1 95 ? 2.240 1.386 -3.597 1.00 92.62 95 PRO A O 1
ATOM 734 N N . ARG A 1 96 ? 4.153 2.551 -3.703 1.00 92.50 96 ARG A N 1
ATOM 735 C CA . ARG A 1 96 ? 4.180 2.897 -2.271 1.00 92.50 96 ARG A CA 1
ATOM 736 C C . ARG A 1 96 ? 3.031 3.825 -1.892 1.00 92.50 96 ARG A C 1
ATOM 738 O O . ARG A 1 96 ? 2.422 3.631 -0.846 1.00 92.50 96 ARG A O 1
ATOM 745 N N . ALA A 1 97 ? 2.725 4.802 -2.746 1.00 95.75 97 ALA A N 1
ATOM 746 C CA . ALA A 1 97 ? 1.605 5.716 -2.557 1.00 95.75 97 ALA A CA 1
ATOM 747 C C . ALA A 1 97 ? 0.270 4.964 -2.545 1.00 95.75 97 ALA A C 1
ATOM 749 O O . ALA A 1 97 ? -0.521 5.150 -1.626 1.00 95.75 97 ALA A O 1
ATOM 750 N N . ARG A 1 98 ? 0.056 4.064 -3.517 1.00 96.00 98 ARG A N 1
ATOM 751 C CA . ARG A 1 98 ? -1.134 3.200 -3.579 1.00 96.00 98 ARG A CA 1
ATOM 752 C C . ARG A 1 98 ? -1.275 2.332 -2.334 1.00 96.00 98 ARG A C 1
ATOM 754 O O . ARG A 1 98 ? -2.351 2.287 -1.751 1.00 96.00 98 ARG A O 1
ATOM 761 N N . TYR A 1 99 ? -0.189 1.695 -1.898 1.00 95.31 99 TYR A N 1
ATOM 762 C CA . TYR A 1 99 ? -0.196 0.903 -0.671 1.00 95.31 99 TYR A CA 1
ATOM 763 C C . TYR A 1 99 ? -0.608 1.741 0.546 1.00 95.31 99 TYR A C 1
ATOM 765 O O . TYR A 1 99 ? -1.534 1.377 1.265 1.00 95.31 99 TYR A O 1
ATOM 773 N N . LEU A 1 100 ? 0.047 2.886 0.762 1.00 95.81 100 LEU A N 1
ATOM 774 C CA . LEU A 1 100 ? -0.221 3.721 1.931 1.00 95.81 100 LEU A CA 1
ATOM 775 C C . LEU A 1 100 ? -1.644 4.297 1.918 1.00 95.81 100 LEU A C 1
ATOM 777 O O . LEU A 1 100 ? -2.302 4.301 2.954 1.00 95.81 100 LEU A O 1
ATOM 781 N N . LEU A 1 101 ? -2.139 4.705 0.745 1.00 97.50 101 LEU A N 1
ATOM 782 C CA . LEU A 1 101 ? -3.518 5.161 0.564 1.00 97.50 101 LEU A CA 1
ATOM 783 C C . LEU A 1 101 ? -4.529 4.057 0.899 1.00 97.50 101 LEU A C 1
ATOM 785 O O . LEU A 1 101 ? -5.542 4.322 1.540 1.00 97.50 101 LEU A O 1
ATOM 789 N N . ALA A 1 102 ? -4.255 2.812 0.502 1.00 96.56 102 ALA A N 1
ATOM 790 C CA . ALA A 1 102 ? -5.103 1.680 0.858 1.00 96.56 102 ALA A CA 1
ATOM 791 C C . ALA A 1 102 ? -5.133 1.445 2.374 1.00 96.56 102 ALA A C 1
ATOM 793 O O . ALA A 1 102 ? -6.200 1.217 2.939 1.00 96.56 102 ALA A O 1
ATOM 794 N N . MET A 1 103 ? -3.981 1.551 3.041 1.00 95.75 103 MET A N 1
ATOM 795 C CA . MET A 1 103 ? -3.903 1.432 4.499 1.00 95.75 103 MET A CA 1
ATOM 796 C C . MET A 1 103 ? -4.690 2.539 5.210 1.00 95.75 103 MET A C 1
ATOM 798 O O . MET A 1 103 ? -5.381 2.258 6.188 1.00 95.75 103 MET A O 1
ATOM 802 N N . ASP A 1 104 ? -4.644 3.771 4.695 1.00 96.56 104 ASP A N 1
ATOM 803 C CA . ASP A 1 104 ? -5.455 4.877 5.215 1.00 96.56 104 ASP A CA 1
ATOM 804 C C . ASP A 1 104 ? -6.952 4.611 5.053 1.00 96.56 104 ASP A C 1
ATOM 806 O O . ASP A 1 104 ? -7.720 4.828 5.989 1.00 96.56 104 ASP A O 1
ATOM 810 N N . ARG A 1 105 ? -7.366 4.074 3.901 1.00 97.00 105 ARG A N 1
ATOM 811 C CA . ARG A 1 105 ? -8.758 3.679 3.636 1.00 97.00 105 ARG A CA 1
ATOM 812 C C . ARG A 1 105 ? -9.228 2.575 4.584 1.00 97.00 105 ARG A C 1
ATOM 814 O O . ARG A 1 105 ? -10.311 2.684 5.153 1.00 97.00 105 ARG A O 1
ATOM 821 N N . LEU A 1 106 ? -8.398 1.562 4.843 1.00 95.62 106 LEU A N 1
ATOM 822 C CA . LEU A 1 106 ? -8.711 0.522 5.832 1.00 95.62 106 LEU A CA 1
ATOM 823 C C . LEU A 1 106 ? -8.908 1.108 7.234 1.00 95.62 106 LEU A C 1
ATOM 825 O O . LEU A 1 106 ? -9.890 0.781 7.896 1.00 95.62 106 LEU A O 1
ATOM 829 N N . ALA A 1 107 ? -8.022 2.008 7.666 1.00 94.06 107 ALA A N 1
ATOM 830 C CA . ALA A 1 107 ? -8.139 2.671 8.965 1.00 94.06 107 ALA A CA 1
ATOM 831 C C . ALA A 1 107 ? -9.401 3.551 9.079 1.00 94.06 107 ALA A C 1
ATOM 833 O O . ALA A 1 107 ? -9.929 3.738 10.173 1.00 94.06 107 ALA A O 1
ATOM 834 N N . GLN A 1 108 ? -9.903 4.062 7.952 1.00 95.19 108 GLN A N 1
ATOM 835 C CA . GLN A 1 108 ? -11.124 4.865 7.857 1.00 95.19 108 GLN A CA 1
ATOM 836 C C . GLN A 1 108 ? -12.399 4.032 7.626 1.00 95.19 108 GLN A C 1
ATOM 838 O O . GLN A 1 108 ? -13.454 4.604 7.359 1.00 95.19 108 GLN A O 1
ATOM 843 N N . ASN A 1 109 ? -12.336 2.699 7.744 1.00 96.81 109 ASN A N 1
ATOM 844 C CA . ASN A 1 109 ? -13.449 1.783 7.462 1.00 96.81 109 ASN A CA 1
ATOM 845 C C . ASN A 1 109 ? -13.993 1.887 6.022 1.00 96.81 109 ASN A C 1
ATOM 847 O O . ASN A 1 109 ? -15.194 1.755 5.796 1.00 96.81 109 ASN A O 1
ATOM 851 N N . GLN A 1 110 ? -13.101 2.074 5.046 1.00 97.06 110 GLN A N 1
ATOM 852 C CA . GLN A 1 110 ? -13.386 2.093 3.602 1.00 97.06 110 GLN A CA 1
ATOM 853 C C . GLN A 1 110 ? -12.752 0.867 2.905 1.00 97.06 110 GLN A C 1
ATOM 855 O O . GLN A 1 110 ? -11.780 0.998 2.149 1.00 97.06 110 GLN A O 1
ATOM 860 N N . PRO A 1 111 ? -13.197 -0.369 3.214 1.00 96.00 111 PRO A N 1
ATOM 861 C CA . PRO A 1 111 ? -12.509 -1.571 2.753 1.00 96.00 111 PRO A CA 1
ATOM 862 C C . PRO A 1 111 ? -12.663 -1.814 1.249 1.00 96.00 111 PRO A C 1
ATOM 864 O O . PRO A 1 111 ? -11.732 -2.319 0.626 1.00 96.00 111 PRO A O 1
ATOM 867 N N . GLN A 1 112 ? -13.789 -1.438 0.637 1.00 97.88 112 GLN A N 1
ATOM 868 C CA . GLN A 1 112 ? -13.994 -1.591 -0.805 1.00 97.88 112 GLN A CA 1
ATOM 869 C C . GLN A 1 112 ? -13.023 -0.709 -1.598 1.00 97.88 112 GLN A C 1
ATOM 871 O O . GLN A 1 112 ? -12.375 -1.174 -2.537 1.00 97.88 112 GLN A O 1
ATOM 876 N N . GLU A 1 113 ? -12.862 0.544 -1.185 1.00 96.44 113 GLU A N 1
ATOM 877 C CA . GLU A 1 113 ? -11.926 1.487 -1.783 1.00 96.44 113 GLU A CA 1
ATOM 878 C C . GLU A 1 113 ? -10.484 1.032 -1.562 1.00 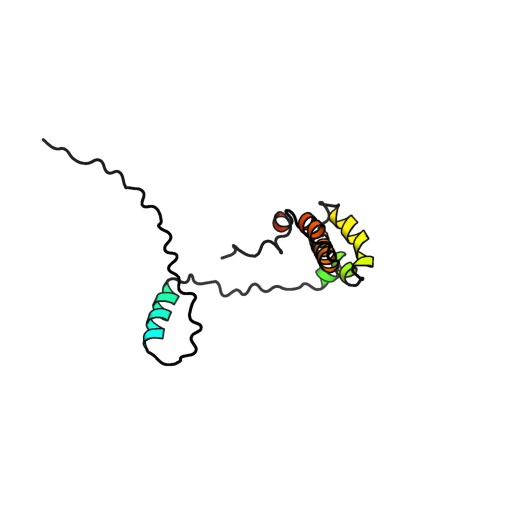96.44 113 GLU A C 1
ATOM 880 O O . GLU A 1 113 ? -9.660 1.135 -2.473 1.00 96.44 113 GLU A O 1
ATOM 885 N N . ALA A 1 114 ? -10.161 0.493 -0.383 1.00 96.56 114 ALA A N 1
ATOM 886 C CA . ALA A 1 114 ? -8.845 -0.077 -0.115 1.00 96.56 114 ALA A CA 1
ATOM 887 C C . ALA A 1 114 ? -8.522 -1.242 -1.063 1.00 96.56 114 ALA A C 1
ATOM 889 O O . ALA A 1 114 ? -7.457 -1.241 -1.679 1.00 96.56 114 ALA A O 1
ATOM 890 N N . ILE A 1 115 ? -9.454 -2.185 -1.243 1.00 96.25 115 ILE A N 1
ATOM 891 C CA . ILE A 1 115 ? -9.295 -3.319 -2.165 1.00 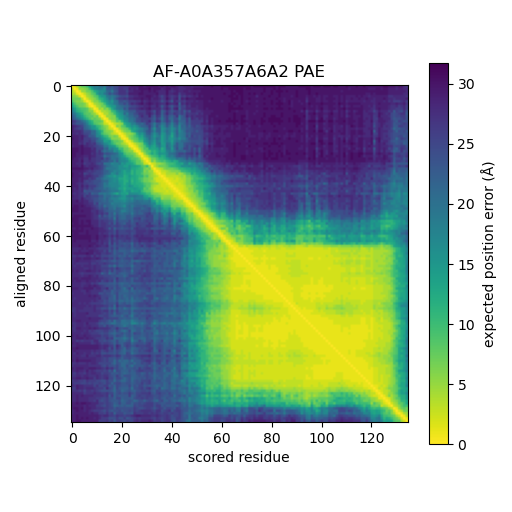96.25 115 ILE A CA 1
ATOM 892 C C . ILE A 1 115 ? -9.063 -2.822 -3.595 1.00 96.25 115 ILE A C 1
ATOM 894 O O . ILE A 1 115 ? -8.083 -3.220 -4.222 1.00 96.25 115 ILE A O 1
ATOM 898 N N . ALA A 1 116 ? -9.887 -1.890 -4.081 1.00 95.88 116 ALA A N 1
ATOM 899 C CA . ALA A 1 116 ? -9.705 -1.296 -5.408 1.00 95.88 116 ALA A CA 1
ATOM 900 C C . ALA A 1 116 ? -8.334 -0.604 -5.555 1.00 95.88 116 ALA A C 1
ATOM 902 O O . ALA A 1 116 ? -7.698 -0.650 -6.605 1.00 95.88 116 ALA A O 1
ATOM 903 N N . THR A 1 117 ? -7.825 0.005 -4.480 1.00 95.12 117 THR A N 1
ATOM 904 C CA . THR A 1 117 ? -6.496 0.644 -4.483 1.00 95.12 117 THR A CA 1
ATOM 905 C C . THR A 1 117 ? -5.363 -0.369 -4.598 1.00 95.12 117 THR A C 1
ATOM 907 O O . THR A 1 117 ? -4.342 -0.072 -5.227 1.00 95.12 117 THR A O 1
ATOM 910 N N . LEU A 1 118 ? -5.525 -1.545 -3.991 1.00 93.44 118 LEU A N 1
ATOM 911 C CA . LEU A 1 118 ? -4.529 -2.617 -3.949 1.00 93.44 118 LEU A CA 1
ATOM 912 C C . LEU A 1 118 ? -4.536 -3.500 -5.198 1.00 93.44 118 LEU A C 1
ATOM 914 O O . LEU A 1 118 ? -3.592 -4.254 -5.400 1.00 93.44 118 LEU A O 1
ATOM 918 N N . GLU A 1 119 ? -5.555 -3.394 -6.047 1.00 92.31 119 GLU A N 1
ATOM 919 C CA . GLU A 1 119 ? -5.713 -4.252 -7.219 1.00 92.31 119 GLU A CA 1
ATOM 920 C C . GLU A 1 119 ? -4.486 -4.206 -8.153 1.00 92.31 119 GLU A C 1
ATOM 922 O O . GLU A 1 119 ? -4.077 -3.136 -8.624 1.00 92.31 119 GLU A O 1
ATOM 927 N N . ASN A 1 120 ? -3.895 -5.368 -8.450 1.00 89.56 120 ASN A N 1
ATOM 928 C CA . ASN A 1 120 ? -2.691 -5.526 -9.278 1.00 89.56 120 ASN A CA 1
ATOM 929 C C . ASN A 1 1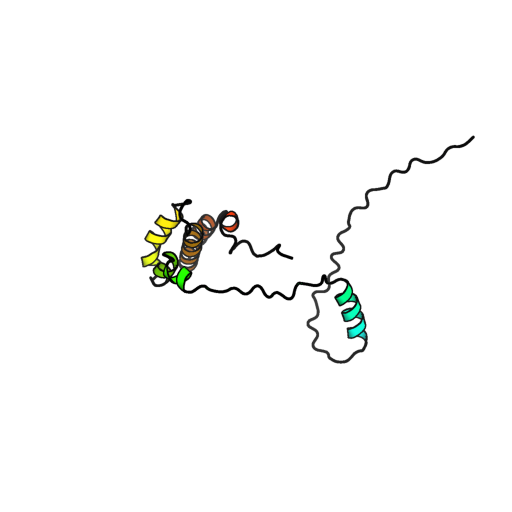20 ? -1.435 -4.810 -8.733 1.00 89.56 120 ASN A C 1
ATOM 931 O O . ASN A 1 120 ? -0.490 -4.525 -9.484 1.00 89.56 120 ASN A O 1
ATOM 935 N N . LEU A 1 121 ? -1.408 -4.442 -7.449 1.00 89.44 121 LEU A N 1
ATOM 936 C CA . LEU A 1 121 ? -0.263 -3.757 -6.850 1.00 89.44 121 LEU A CA 1
ATOM 937 C C . LEU A 1 121 ? 0.946 -4.693 -6.708 1.00 89.44 121 LEU A C 1
ATOM 939 O O . LEU A 1 121 ? 2.085 -4.262 -6.892 1.00 89.44 121 LEU A O 1
ATOM 943 N N . GLU A 1 122 ? 0.700 -5.973 -6.451 1.00 79.75 122 GLU A N 1
ATOM 944 C CA . GLU A 1 122 ? 1.685 -7.047 -6.340 1.00 79.75 122 GLU A CA 1
ATOM 945 C C . GLU A 1 122 ? 2.531 -7.209 -7.608 1.00 79.75 122 GLU A C 1
ATOM 947 O O . GLU A 1 122 ? 3.723 -7.492 -7.521 1.00 79.75 122 GLU A O 1
ATOM 952 N N . THR A 1 123 ? 1.968 -6.927 -8.787 1.00 80.69 123 THR A N 1
ATOM 953 C CA . THR A 1 123 ? 2.702 -6.996 -10.059 1.00 80.69 123 THR A CA 1
ATOM 954 C C . THR A 1 123 ? 3.790 -5.924 -10.164 1.00 80.69 123 THR A C 1
ATOM 956 O O . THR A 1 123 ? 4.756 -6.083 -10.906 1.00 80.69 123 THR A O 1
ATOM 959 N N . ARG A 1 124 ? 3.634 -4.796 -9.457 1.00 73.25 124 ARG A N 1
ATOM 960 C CA . ARG A 1 124 ? 4.507 -3.611 -9.579 1.00 73.25 124 ARG A CA 1
ATOM 961 C C . ARG A 1 124 ? 5.230 -3.245 -8.293 1.00 73.25 124 ARG A C 1
ATOM 963 O O . ARG A 1 124 ? 6.043 -2.320 -8.294 1.00 73.25 124 ARG A O 1
ATOM 970 N N . TYR A 1 125 ? 4.938 -3.940 -7.202 1.00 72.94 125 TYR A N 1
ATOM 971 C CA . TYR A 1 125 ? 5.567 -3.713 -5.917 1.00 72.94 125 TYR A CA 1
ATOM 972 C C . TYR A 1 125 ? 6.116 -5.034 -5.378 1.00 72.94 125 TYR A C 1
ATOM 974 O O . TYR A 1 125 ? 5.455 -5.702 -4.583 1.00 72.94 125 TYR A O 1
ATOM 982 N N . PRO A 1 126 ? 7.349 -5.402 -5.783 1.00 68.81 126 PRO A N 1
ATOM 983 C CA . PRO A 1 126 ? 7.981 -6.659 -5.386 1.00 68.81 126 PRO A CA 1
ATOM 984 C C . PRO A 1 126 ? 8.154 -6.816 -3.872 1.00 68.81 126 PRO A C 1
ATOM 986 O O . PRO A 1 126 ? 8.422 -7.903 -3.396 1.00 68.81 126 PRO A O 1
ATOM 989 N N . LEU A 1 127 ? 8.014 -5.734 -3.098 1.00 69.44 127 LEU A N 1
ATOM 990 C CA . LEU A 1 127 ? 7.992 -5.805 -1.636 1.00 69.44 127 LEU A CA 1
ATOM 991 C C . LEU A 1 127 ? 6.700 -6.440 -1.088 1.00 69.44 127 LEU A C 1
ATOM 993 O O . LEU A 1 127 ? 6.721 -6.956 0.023 1.00 69.44 127 LEU A O 1
ATOM 997 N N . LEU A 1 128 ? 5.592 -6.403 -1.841 1.00 65.06 128 LEU A N 1
ATOM 998 C CA . LEU A 1 128 ? 4.328 -7.074 -1.500 1.00 65.06 128 LEU A CA 1
ATOM 999 C C . LEU A 1 128 ? 4.181 -8.441 -2.163 1.00 65.06 128 LEU A C 1
ATOM 1001 O O . LEU A 1 128 ? 3.516 -9.312 -1.608 1.00 65.06 128 LEU A O 1
ATOM 1005 N N . ALA A 1 129 ? 4.802 -8.644 -3.326 1.00 58.72 129 ALA A N 1
ATOM 1006 C CA . ALA A 1 129 ? 5.016 -9.984 -3.846 1.00 58.72 129 ALA A CA 1
ATOM 1007 C C . ALA A 1 129 ? 6.049 -10.641 -2.930 1.00 58.72 129 ALA A C 1
ATOM 1009 O O . ALA A 1 129 ? 7.244 -10.419 -3.085 1.00 58.72 129 ALA A O 1
ATOM 1010 N N . ALA A 1 130 ? 5.594 -11.360 -1.905 1.00 54.38 130 ALA A N 1
ATOM 1011 C CA . ALA A 1 130 ? 6.463 -12.103 -1.002 1.00 54.38 130 ALA A CA 1
ATOM 1012 C C . ALA A 1 130 ? 7.632 -12.752 -1.775 1.00 54.38 130 ALA A C 1
ATOM 1014 O O . ALA A 1 130 ? 7.436 -13.211 -2.902 1.00 54.38 130 ALA A O 1
ATOM 1015 N N . HIS A 1 131 ? 8.834 -12.759 -1.180 1.00 49.78 131 HIS A N 1
ATOM 1016 C CA . HIS A 1 131 ? 10.048 -13.406 -1.704 1.00 49.78 131 HIS A CA 1
ATOM 1017 C C . HIS A 1 131 ? 9.827 -14.924 -1.850 1.00 49.78 131 HIS A C 1
ATOM 1019 O O . HIS A 1 131 ? 10.370 -15.719 -1.090 1.00 49.78 131 HIS A O 1
ATOM 1025 N N . ILE A 1 132 ? 8.966 -15.349 -2.770 1.00 46.06 132 ILE A N 1
ATOM 1026 C CA . ILE A 1 132 ? 8.547 -16.745 -2.866 1.00 46.06 132 ILE A CA 1
ATOM 1027 C C . ILE A 1 132 ? 9.585 -17.562 -3.644 1.00 46.06 132 ILE A C 1
ATOM 1029 O O . ILE A 1 132 ? 9.627 -18.771 -3.469 1.00 46.06 132 ILE A O 1
ATOM 1033 N N . LEU A 1 133 ? 10.485 -16.957 -4.429 1.00 43.69 133 LEU A N 1
ATOM 1034 C CA . LEU A 1 133 ? 11.420 -17.714 -5.276 1.00 43.69 133 LEU A CA 1
ATOM 1035 C C . LEU A 1 133 ? 12.788 -17.030 -5.443 1.00 43.69 133 LEU A C 1
ATOM 1037 O O . LEU A 1 133 ? 13.162 -16.610 -6.535 1.00 43.69 133 LEU A O 1
ATOM 1041 N N . SER A 1 134 ? 13.554 -16.944 -4.359 1.00 40.12 134 SER A N 1
ATOM 1042 C CA . SER A 1 134 ? 15.021 -16.957 -4.444 1.00 40.12 134 SER A CA 1
ATOM 1043 C C . SER A 1 134 ? 15.545 -18.019 -3.476 1.00 40.12 134 SER A C 1
ATOM 1045 O O . SER A 1 134 ? 16.067 -17.702 -2.408 1.00 40.12 134 SER A O 1
ATOM 1047 N N . GLN A 1 135 ? 15.280 -19.278 -3.822 1.00 39.62 135 GLN A N 1
ATOM 1048 C CA . GLN A 1 135 ? 15.967 -20.461 -3.312 1.00 39.62 135 GLN A CA 1
ATOM 1049 C C . GLN A 1 135 ? 16.517 -21.210 -4.519 1.00 39.62 135 GLN A C 1
ATOM 1051 O O . GLN A 1 135 ? 15.744 -21.339 -5.499 1.00 39.62 135 GLN A O 1
#

Secondary structure (DSSP, 8-state):
-------------------------------THHHHHHHHHHHHS-------------HHHHHT-HHHHHTTS-HHHHHHHHHHHHT-TTSTTHHHHHHHHHHHHHHTT-HHHHHHHHTT-TTT-TTTS---S--

Radius of gyration: 26.33 Å; Cα contacts (8 Å, |Δi|>4): 69; chains: 1; bounding box: 36×82×62 Å

Nearest PDB structures (foldseek):
  6u3w-assembly1_B  TM=4.930E-01  e=9.684E-01  Saccharomyces cerevisiae S288C
  3mv2-assembly1_B  TM=4.524E-01  e=1.740E+00  Saccharomyces cerevisiae
  6zhe-assembly1_C  TM=2.456E-01  e=7.527E+00  Homo sapiens

Sequence (135 aa):
MSNPKSNLPLIFSIAGVSLGAIVGGAILHQTHLDRQIADEVSSWLPEVPSEKPTFQLNPTQVQQSKIAQLVKLSPTERQPYLEAMSQQPSHPEHPRARYLLAMDRLAQNQPQEAIATLENLETRYPLLAAHILSQ

Mean predicted aligned error: 17.11 Å

pLDDT: mean 73.54, std 19.12, range [39.62, 97.88]